Protein AF-A0A0P1IKL2-F1 (afdb_monomer_lite)

Sequence (85 aa):
MAVTQGPLKYNTNYDAPTVAAWSMKPSSYVIAEDDQIISPKVQSYFAQKMGAEITTLASSHVAMLSQPEAVAEVILSAVEAASSN

Radius of gyration: 14.44 Å; chains: 1; bounding box: 32×31×30 Å

Structure (mmCIF, N/CA/C/O backbone):
data_AF-A0A0P1IKL2-F1
#
_entry.id   AF-A0A0P1IKL2-F1
#
loop_
_atom_site.group_PDB
_atom_site.id
_atom_site.type_symbol
_atom_site.label_atom_id
_atom_site.label_alt_id
_atom_site.label_comp_id
_atom_site.label_asym_id
_atom_site.label_entity_id
_atom_site.label_seq_id
_atom_site.pdbx_PDB_ins_code
_atom_site.Cartn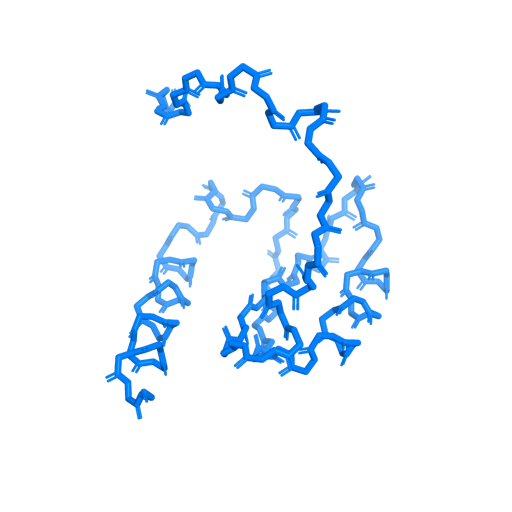_x
_atom_site.Cartn_y
_atom_site.Cartn_z
_atom_site.occupancy
_atom_site.B_iso_or_equiv
_atom_site.auth_seq_id
_atom_site.auth_comp_id
_atom_site.auth_asym_id
_atom_site.auth_atom_id
_atom_site.pdbx_PDB_model_num
ATOM 1 N N . MET A 1 1 ? -1.237 15.958 11.864 1.00 43.28 1 MET A N 1
ATOM 2 C CA . MET A 1 1 ? -0.453 15.285 10.808 1.00 43.28 1 MET A CA 1
ATOM 3 C C . MET A 1 1 ? 1.000 15.265 11.248 1.00 43.28 1 MET A C 1
ATOM 5 O O . MET A 1 1 ? 1.571 16.336 11.410 1.00 43.28 1 MET A O 1
ATOM 9 N N . ALA A 1 2 ? 1.556 14.089 11.540 1.00 48.03 2 ALA A N 1
ATOM 10 C CA . ALA A 1 2 ? 2.977 13.950 11.846 1.00 48.03 2 ALA A CA 1
ATOM 11 C C . ALA A 1 2 ? 3.773 13.910 10.531 1.00 48.03 2 ALA A C 1
ATOM 13 O O . ALA A 1 2 ? 3.419 13.190 9.601 1.00 48.03 2 ALA A O 1
ATOM 14 N N . VAL A 1 3 ? 4.799 14.753 10.452 1.00 57.72 3 VAL A N 1
ATOM 15 C CA . VAL A 1 3 ? 5.681 14.978 9.302 1.00 57.72 3 VAL A CA 1
ATOM 16 C C . VAL A 1 3 ? 6.823 13.965 9.351 1.00 57.72 3 VAL A C 1
ATOM 18 O O . VAL A 1 3 ? 7.730 14.149 10.154 1.00 57.72 3 VAL A O 1
ATOM 21 N N . THR A 1 4 ? 6.822 12.916 8.522 1.00 69.94 4 THR A N 1
ATOM 22 C CA . THR A 1 4 ? 8.015 12.049 8.373 1.00 69.94 4 THR A CA 1
ATOM 23 C C . THR A 1 4 ? 8.217 11.460 6.969 1.00 69.94 4 THR A C 1
ATOM 25 O O . THR A 1 4 ? 8.938 10.477 6.824 1.00 69.94 4 THR A O 1
ATOM 28 N N . GLN A 1 5 ? 7.658 12.041 5.897 1.00 68.88 5 GLN A N 1
ATOM 29 C CA . GLN A 1 5 ? 8.214 11.738 4.570 1.00 68.88 5 GLN A CA 1
ATOM 30 C C . GLN A 1 5 ? 9.519 12.520 4.393 1.00 68.88 5 GLN A C 1
ATOM 32 O O . GLN A 1 5 ? 9.518 13.748 4.329 1.00 68.88 5 GLN A O 1
ATOM 37 N N . GLY A 1 6 ? 10.640 11.794 4.370 1.00 81.25 6 GLY A N 1
ATOM 38 C CA . GLY A 1 6 ? 11.949 12.347 4.029 1.00 81.25 6 GLY A CA 1
ATOM 39 C C . GLY A 1 6 ? 12.022 12.795 2.562 1.00 81.25 6 GLY A C 1
ATOM 40 O O . GLY A 1 6 ? 11.132 12.476 1.769 1.00 81.25 6 GLY A O 1
ATOM 41 N N . PRO A 1 7 ? 13.074 13.535 2.175 1.00 84.31 7 PRO A N 1
ATOM 42 C CA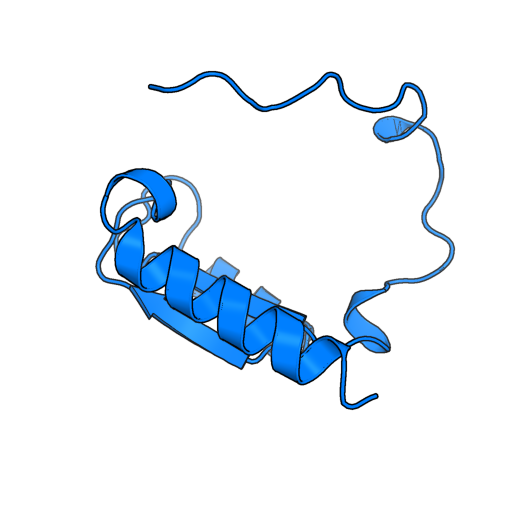 . PRO A 1 7 ? 13.237 13.982 0.798 1.00 84.31 7 PRO A CA 1
ATOM 43 C C . PRO A 1 7 ? 13.334 12.789 -0.157 1.00 84.31 7 PRO A C 1
ATOM 45 O O . PRO A 1 7 ? 14.030 11.808 0.113 1.00 84.31 7 PRO A O 1
ATOM 48 N N . LEU A 1 8 ? 12.662 12.897 -1.305 1.00 84.81 8 LEU A N 1
ATOM 49 C CA . LEU A 1 8 ? 12.819 11.939 -2.395 1.00 84.81 8 LEU A CA 1
ATOM 50 C C . LEU A 1 8 ? 14.280 11.926 -2.860 1.00 84.81 8 LEU A C 1
ATOM 52 O O . LEU A 1 8 ? 14.917 12.974 -2.994 1.00 84.81 8 LEU A O 1
ATOM 56 N N . LYS A 1 9 ? 14.811 10.737 -3.154 1.00 88.50 9 LYS A N 1
ATOM 57 C CA . LYS A 1 9 ? 16.145 10.603 -3.749 1.00 88.50 9 LYS A CA 1
ATOM 58 C C . LYS A 1 9 ? 16.157 11.315 -5.108 1.00 88.50 9 LYS A C 1
ATOM 60 O O . LYS A 1 9 ? 15.230 11.130 -5.896 1.00 88.50 9 LYS A O 1
ATOM 65 N N . TYR A 1 10 ? 17.206 12.090 -5.398 1.00 88.56 10 TYR A N 1
ATOM 66 C CA . TYR A 1 10 ? 17.299 12.942 -6.598 1.00 88.56 10 TYR A CA 1
ATOM 67 C C . TYR A 1 10 ? 16.927 12.221 -7.905 1.00 88.56 10 TYR A C 1
ATOM 69 O O . TYR A 1 10 ? 16.225 12.772 -8.747 1.00 88.56 10 TYR A O 1
ATOM 77 N N . ASN A 1 11 ? 17.358 10.971 -8.060 1.00 89.31 11 ASN A N 1
ATOM 78 C CA . ASN A 1 11 ? 17.179 10.203 -9.287 1.00 89.31 11 ASN A CA 1
ATOM 79 C C . ASN A 1 11 ? 15.871 9.391 -9.365 1.00 89.31 11 ASN A C 1
ATOM 81 O O . ASN A 1 11 ? 15.655 8.719 -10.367 1.00 89.31 11 ASN A O 1
ATOM 85 N N . THR A 1 12 ? 14.975 9.486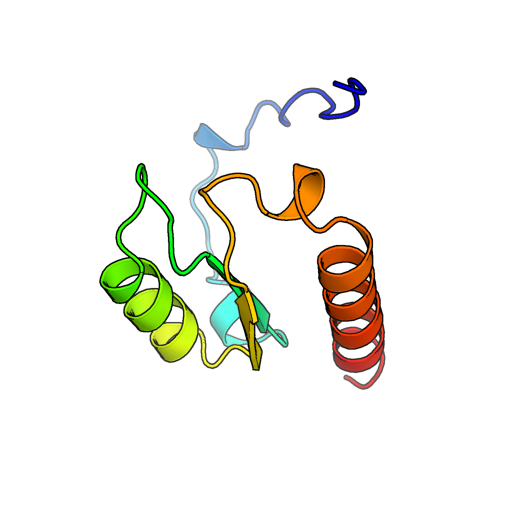 -8.373 1.00 85.19 12 THR A N 1
ATOM 86 C CA . THR A 1 12 ? 13.709 8.716 -8.326 1.00 85.19 12 THR A CA 1
ATOM 87 C C . THR A 1 12 ? 12.861 8.885 -9.592 1.00 85.19 12 THR A C 1
ATOM 89 O O . THR A 1 12 ? 12.226 7.935 -10.029 1.00 85.19 12 THR A O 1
ATOM 92 N N . ASN A 1 13 ? 12.869 10.081 -10.195 1.00 83.69 13 ASN A N 1
ATOM 93 C CA . ASN A 1 13 ? 12.088 10.389 -11.400 1.00 83.69 13 ASN A CA 1
ATOM 94 C C . ASN A 1 13 ? 12.873 10.231 -12.716 1.00 83.69 13 ASN A C 1
ATOM 96 O O . ASN A 1 13 ? 12.279 10.362 -13.782 1.00 83.69 13 ASN A O 1
ATOM 100 N N . TYR A 1 14 ? 14.190 10.010 -12.658 1.00 88.88 14 TYR A N 1
ATOM 101 C CA . TYR A 1 14 ? 15.060 9.996 -13.844 1.00 88.88 14 TYR A CA 1
ATOM 102 C C . TYR A 1 14 ? 15.603 8.605 -14.170 1.00 88.88 14 TYR A C 1
ATOM 104 O O . TYR A 1 14 ? 15.872 8.314 -15.335 1.00 88.88 14 TYR A O 1
ATOM 112 N N . ASP A 1 15 ? 15.761 7.744 -13.165 1.00 89.50 15 ASP A N 1
ATOM 113 C CA . ASP A 1 15 ? 16.216 6.377 -13.383 1.00 89.50 15 ASP A CA 1
ATOM 114 C C . ASP A 1 15 ? 15.105 5.551 -14.043 1.00 89.50 15 ASP A C 1
ATOM 116 O O . ASP A 1 15 ? 13.985 5.454 -13.537 1.00 89.50 15 ASP A O 1
ATOM 120 N N . ALA A 1 16 ? 15.431 4.905 -15.161 1.00 88.50 16 ALA A N 1
ATOM 121 C CA . ALA A 1 16 ? 14.536 3.932 -15.766 1.00 88.50 16 ALA A CA 1
ATOM 122 C C . ALA A 1 16 ? 14.510 2.647 -14.914 1.00 88.50 16 ALA A C 1
ATOM 124 O O . ALA A 1 16 ? 15.576 2.090 -14.623 1.00 88.50 16 ALA A O 1
ATOM 125 N N . PRO A 1 17 ? 13.327 2.129 -14.534 1.00 85.62 17 PRO A N 1
ATOM 126 C CA . PRO A 1 17 ? 13.245 0.854 -13.839 1.00 85.62 17 PRO A CA 1
ATOM 127 C C . PRO A 1 17 ? 13.705 -0.274 -14.770 1.00 85.62 17 PRO A C 1
ATOM 129 O O . PRO A 1 17 ? 13.192 -0.429 -15.876 1.00 85.62 17 PRO A O 1
ATOM 132 N N . THR A 1 18 ? 14.665 -1.082 -14.318 1.00 90.56 18 THR A N 1
ATOM 133 C CA . THR A 1 18 ? 15.157 -2.255 -15.063 1.00 90.56 18 THR A CA 1
ATOM 134 C C . THR A 1 18 ? 14.335 -3.510 -14.785 1.00 90.56 18 THR A C 1
ATOM 136 O O . THR A 1 18 ? 14.241 -4.391 -15.635 1.00 90.56 18 THR A O 1
ATOM 139 N N . VAL A 1 19 ? 13.722 -3.590 -13.601 1.00 90.81 19 VAL A N 1
ATOM 140 C CA . VAL A 1 19 ? 12.878 -4.706 -13.181 1.00 90.81 19 VAL A CA 1
ATOM 141 C C . VAL A 1 19 ? 11.701 -4.203 -12.354 1.00 90.81 19 VAL A C 1
ATOM 143 O O . VAL A 1 19 ? 11.832 -3.300 -11.527 1.00 90.81 19 VAL A O 1
ATOM 146 N N . ALA A 1 20 ? 10.540 -4.812 -12.558 1.00 91.50 20 ALA A N 1
ATOM 147 C CA . ALA A 1 20 ? 9.383 -4.605 -11.707 1.00 91.50 20 ALA A CA 1
ATOM 148 C C . ALA A 1 20 ? 9.536 -5.451 -10.435 1.00 91.50 20 ALA A C 1
ATOM 150 O O . ALA A 1 20 ? 9.271 -6.644 -10.453 1.00 91.50 20 ALA A O 1
ATOM 151 N N . ALA A 1 21 ? 9.969 -4.856 -9.319 1.00 91.75 21 ALA A N 1
ATOM 152 C CA . ALA A 1 21 ? 10.241 -5.613 -8.089 1.00 91.75 21 ALA A CA 1
ATOM 153 C C . ALA A 1 21 ? 9.042 -6.453 -7.599 1.00 91.75 21 ALA A C 1
ATOM 155 O O . ALA A 1 21 ? 9.233 -7.562 -7.105 1.00 91.75 21 ALA A O 1
ATOM 156 N N . TRP A 1 22 ? 7.816 -5.958 -7.798 1.00 93.25 22 TRP A N 1
ATOM 157 C CA . TRP A 1 22 ? 6.576 -6.653 -7.440 1.00 93.25 22 TRP A CA 1
ATOM 158 C C . TRP A 1 22 ? 6.355 -7.963 -8.209 1.00 93.25 22 TRP A C 1
ATOM 160 O O . TRP A 1 22 ? 5.552 -8.777 -7.783 1.00 93.25 22 TRP A O 1
ATOM 170 N N . SER A 1 23 ? 7.063 -8.205 -9.320 1.00 92.38 23 SER A N 1
ATOM 171 C CA . SER A 1 23 ? 6.937 -9.459 -10.075 1.00 92.38 23 SER A CA 1
ATOM 172 C C . SER A 1 23 ? 7.742 -10.617 -9.477 1.00 92.38 23 SER A C 1
ATOM 174 O O . SER A 1 23 ? 7.630 -11.742 -9.952 1.00 92.38 23 SER A O 1
ATOM 176 N N . MET A 1 24 ? 8.629 -10.338 -8.521 1.00 91.75 24 MET A N 1
ATOM 177 C CA . MET A 1 24 ? 9.572 -11.316 -7.960 1.00 91.75 24 MET A CA 1
ATOM 178 C C . MET A 1 24 ? 9.660 -11.281 -6.435 1.00 91.75 24 MET A C 1
ATOM 180 O O . MET A 1 24 ? 10.190 -12.211 -5.836 1.00 91.75 24 MET A O 1
ATOM 184 N N . LYS A 1 25 ? 9.166 -10.216 -5.801 1.00 91.25 25 LYS A N 1
ATOM 185 C CA . LYS A 1 25 ? 9.114 -10.087 -4.346 1.00 91.25 25 LYS A CA 1
ATOM 186 C C . LYS A 1 25 ? 7.676 -10.243 -3.852 1.00 91.25 25 LYS A C 1
ATOM 188 O O . LYS A 1 25 ? 6.766 -9.783 -4.548 1.00 91.25 25 LYS A O 1
ATOM 193 N N . PRO A 1 26 ? 7.476 -10.810 -2.646 1.00 94.38 26 PRO A N 1
ATOM 194 C CA . PRO A 1 26 ? 6.192 -10.744 -1.964 1.00 94.38 26 PRO A CA 1
ATOM 195 C C . PRO A 1 26 ? 5.676 -9.304 -1.958 1.00 94.38 26 PRO A C 1
ATOM 197 O O . PRO A 1 26 ? 6.436 -8.362 -1.715 1.00 94.38 26 PRO A O 1
ATOM 200 N N . SER A 1 27 ? 4.401 -9.140 -2.288 1.00 95.88 27 SER A N 1
ATOM 201 C CA . SER A 1 27 ? 3.742 -7.841 -2.368 1.00 95.88 27 SER A CA 1
ATOM 202 C C . SER A 1 27 ? 2.506 -7.860 -1.480 1.00 95.88 27 SER A C 1
ATOM 204 O O . SER A 1 27 ? 1.765 -8.838 -1.482 1.00 95.88 27 SER A O 1
ATOM 206 N N . SER A 1 28 ? 2.259 -6.769 -0.766 1.00 96.69 28 SER A N 1
ATOM 207 C CA . SER A 1 28 ? 1.046 -6.559 0.029 1.00 96.69 28 SER A CA 1
ATOM 208 C C . SER A 1 28 ? 0.374 -5.271 -0.438 1.00 96.69 28 SER A C 1
ATOM 210 O O . SER A 1 28 ? 1.055 -4.331 -0.862 1.00 96.69 28 SER A O 1
ATOM 212 N N . TYR A 1 29 ? -0.954 -5.223 -0.400 1.00 97.38 29 TYR A N 1
ATOM 213 C CA . TYR A 1 29 ? -1.732 -4.091 -0.891 1.00 97.38 29 TYR A CA 1
ATOM 214 C C . TYR A 1 29 ? -2.933 -3.816 0.019 1.00 97.38 29 TYR A C 1
ATOM 216 O O . TYR A 1 29 ? -3.690 -4.727 0.352 1.00 97.38 29 TYR A O 1
ATOM 224 N N . VAL A 1 30 ? -3.140 -2.545 0.374 1.00 97.88 30 VAL A N 1
ATOM 225 C CA . VAL A 1 30 ? -4.331 -2.087 1.101 1.00 97.88 30 VAL A CA 1
ATOM 226 C C . VAL A 1 30 ? -5.282 -1.409 0.124 1.00 97.88 30 VAL A C 1
ATOM 228 O O . VAL A 1 30 ? -4.913 -0.412 -0.492 1.00 97.88 30 VAL A O 1
ATOM 231 N N . ILE A 1 31 ? -6.494 -1.943 -0.019 1.00 98.12 31 ILE A N 1
ATOM 232 C CA . ILE A 1 31 ? -7.569 -1.306 -0.781 1.00 98.12 31 ILE A CA 1
ATOM 233 C C . ILE A 1 31 ? -8.386 -0.434 0.167 1.00 98.12 31 ILE A C 1
ATOM 235 O O . ILE A 1 31 ? -8.963 -0.937 1.129 1.00 98.12 31 ILE A O 1
ATOM 239 N N . ALA A 1 32 ? -8.461 0.858 -0.129 1.00 97.81 32 ALA A N 1
ATOM 240 C CA . ALA A 1 32 ? -9.352 1.790 0.552 1.00 97.81 32 ALA A CA 1
ATOM 241 C C . ALA A 1 32 ? -10.716 1.799 -0.160 1.00 97.81 32 ALA A C 1
ATOM 243 O O . ALA A 1 32 ? -10.821 2.274 -1.292 1.00 97.81 32 ALA A O 1
ATOM 244 N N . GLU A 1 33 ? -11.746 1.238 0.476 1.00 97.00 33 GLU A N 1
ATOM 245 C CA . GLU A 1 33 ? -13.070 1.018 -0.129 1.00 97.00 33 GLU A CA 1
ATOM 246 C C . GLU A 1 33 ? -13.815 2.328 -0.441 1.00 97.00 33 GLU A C 1
ATOM 248 O O . GLU A 1 33 ? -14.494 2.422 -1.463 1.00 97.00 33 GLU A O 1
ATOM 253 N N . ASP A 1 34 ? -13.602 3.367 0.370 1.00 96.44 34 ASP A N 1
ATOM 254 C CA . ASP A 1 34 ? -14.245 4.680 0.236 1.00 96.44 34 ASP A CA 1
ATOM 255 C C . ASP A 1 34 ? -13.308 5.742 -0.375 1.00 96.44 34 ASP A C 1
ATOM 257 O O . ASP A 1 34 ? -13.480 6.954 -0.177 1.00 96.44 34 ASP A O 1
ATOM 261 N N . ASP A 1 35 ? -12.273 5.313 -1.102 1.00 96.81 35 ASP A N 1
ATOM 262 C CA . ASP A 1 35 ? -11.303 6.203 -1.740 1.00 96.81 35 ASP A CA 1
ATOM 263 C C . ASP A 1 35 ? -11.951 7.070 -2.839 1.00 96.81 35 ASP A C 1
ATOM 265 O O . ASP A 1 35 ? -12.537 6.577 -3.805 1.00 96.81 35 ASP A O 1
ATOM 269 N N . GLN A 1 36 ? -11.824 8.391 -2.684 1.00 95.12 36 GLN A N 1
ATOM 270 C CA . GLN A 1 36 ? -12.363 9.406 -3.599 1.00 95.12 36 GLN A CA 1
ATOM 271 C C . GLN A 1 36 ? -11.316 9.966 -4.578 1.00 95.12 36 GLN A C 1
ATOM 273 O O . GLN A 1 36 ? -11.635 10.825 -5.399 1.00 95.12 36 GLN A O 1
ATOM 278 N N . ILE A 1 37 ? -10.064 9.518 -4.486 1.00 97.12 37 ILE A N 1
ATOM 279 C CA . ILE A 1 37 ? -8.950 9.921 -5.353 1.00 97.12 37 ILE A CA 1
ATOM 280 C C . ILE A 1 37 ? -8.640 8.799 -6.344 1.00 97.12 37 ILE A C 1
ATOM 282 O O . ILE A 1 37 ? -8.542 9.046 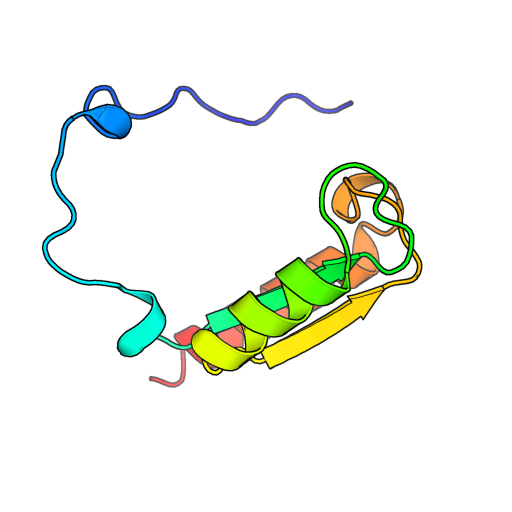-7.547 1.00 97.12 37 ILE A O 1
ATOM 286 N N . ILE A 1 38 ? -8.519 7.559 -5.863 1.00 96.12 38 ILE A N 1
ATOM 287 C CA . ILE A 1 38 ? -8.249 6.385 -6.698 1.00 96.12 38 ILE A CA 1
ATOM 288 C C . ILE A 1 38 ? -9.390 5.389 -6.540 1.00 96.12 38 ILE A C 1
ATOM 290 O O . ILE A 1 38 ? -9.597 4.841 -5.466 1.00 96.12 38 ILE A O 1
ATOM 294 N N . SER A 1 39 ? -10.095 5.082 -7.631 1.00 97.25 39 SER A N 1
ATOM 295 C CA . SER A 1 39 ? -11.205 4.124 -7.588 1.00 97.25 39 SER A CA 1
ATOM 296 C C . SER A 1 39 ? -10.773 2.767 -6.996 1.00 97.25 39 SER A C 1
ATOM 298 O O . SER A 1 39 ? -9.789 2.193 -7.480 1.00 97.25 39 SER A O 1
ATOM 300 N N . PRO A 1 40 ? -11.550 2.177 -6.067 1.00 97.19 40 PRO A N 1
ATOM 301 C CA . PRO A 1 40 ? -11.269 0.848 -5.510 1.00 97.19 40 PRO A CA 1
ATOM 302 C C . PRO A 1 40 ? -11.127 -0.247 -6.577 1.00 97.19 40 PRO A C 1
ATOM 304 O O . PRO A 1 40 ? -10.361 -1.196 -6.423 1.00 97.19 40 PRO A O 1
ATOM 307 N N . LYS A 1 41 ? -11.809 -0.100 -7.722 1.00 97.38 41 LYS A N 1
ATOM 308 C CA . LYS A 1 41 ? -11.683 -1.030 -8.857 1.00 97.38 41 LYS A CA 1
ATOM 309 C C . LYS A 1 41 ? -10.294 -0.983 -9.493 1.00 97.38 41 LYS A C 1
ATOM 311 O O . LYS A 1 41 ? -9.755 -2.019 -9.870 1.00 97.38 41 LYS A O 1
ATOM 316 N N . VAL A 1 42 ? -9.715 0.212 -9.604 1.00 97.81 42 VAL A N 1
ATOM 317 C CA . VAL A 1 42 ? -8.357 0.407 -10.131 1.00 97.81 42 VAL A CA 1
ATOM 318 C C . VAL A 1 42 ? -7.333 -0.153 -9.147 1.00 97.81 42 VAL A C 1
ATOM 320 O O . VAL A 1 42 ? -6.423 -0.868 -9.561 1.00 97.81 42 VAL A O 1
ATOM 323 N N . GLN A 1 43 ? -7.525 0.097 -7.851 1.00 98.00 43 GLN A N 1
ATOM 324 C CA . GLN A 1 43 ? -6.702 -0.486 -6.789 1.00 98.00 43 GLN A CA 1
ATOM 325 C C . GLN A 1 43 ? -6.717 -2.022 -6.852 1.00 98.00 43 GLN A C 1
ATOM 327 O O . GLN A 1 43 ? -5.661 -2.648 -6.925 1.00 98.00 43 GLN A O 1
ATOM 332 N N . SER A 1 44 ? -7.909 -2.625 -6.937 1.00 97.81 44 SER A N 1
ATOM 333 C CA . SER A 1 44 ? -8.077 -4.079 -7.054 1.00 97.81 44 SER A CA 1
ATOM 334 C C . SER A 1 44 ? -7.396 -4.652 -8.299 1.00 97.81 44 SER A C 1
ATOM 336 O O . SER A 1 44 ? -6.716 -5.672 -8.210 1.00 97.81 44 SER A O 1
ATOM 338 N N . TYR A 1 45 ? -7.512 -3.980 -9.448 1.00 98.00 45 TYR A N 1
ATOM 339 C CA . TYR A 1 45 ? -6.821 -4.393 -10.669 1.00 98.00 45 TYR A CA 1
ATOM 340 C C . TYR A 1 45 ? -5.295 -4.429 -10.488 1.00 98.00 45 TYR A C 1
ATOM 342 O O . TYR A 1 45 ? -4.652 -5.402 -10.887 1.00 98.00 45 TYR A O 1
ATOM 350 N N . PHE A 1 46 ? -4.705 -3.403 -9.867 1.00 96.94 46 PHE A N 1
ATOM 351 C CA . PHE A 1 46 ? -3.264 -3.380 -9.607 1.00 96.94 46 PHE A CA 1
ATOM 352 C C . PHE A 1 46 ? -2.838 -4.442 -8.597 1.00 96.94 46 PHE A C 1
ATOM 354 O O . PHE A 1 46 ? -1.880 -5.165 -8.864 1.00 96.94 46 PHE A O 1
ATOM 361 N N . ALA A 1 47 ? -3.568 -4.578 -7.491 1.00 97.31 47 ALA A N 1
ATOM 362 C CA . ALA A 1 47 ? -3.279 -5.569 -6.462 1.00 97.31 47 ALA A CA 1
ATOM 363 C C . ALA A 1 47 ? -3.286 -6.999 -7.035 1.00 97.31 47 ALA A C 1
ATOM 365 O O . ALA A 1 47 ? -2.348 -7.765 -6.813 1.00 97.31 47 ALA A O 1
ATOM 366 N N . GLN A 1 48 ? -4.282 -7.321 -7.869 1.00 96.38 48 GLN A N 1
ATOM 367 C CA . GLN A 1 48 ? -4.355 -8.601 -8.578 1.00 96.38 48 GLN A CA 1
ATOM 368 C C . GLN A 1 48 ? -3.211 -8.776 -9.580 1.00 96.38 48 GLN A C 1
ATOM 370 O O . GLN A 1 48 ? -2.582 -9.831 -9.617 1.00 96.38 48 GLN A O 1
ATOM 375 N N . LYS A 1 49 ? -2.896 -7.744 -10.374 1.00 95.56 49 LYS A N 1
ATOM 376 C CA . LYS A 1 49 ? -1.785 -7.790 -11.338 1.00 95.56 49 LYS A CA 1
ATOM 377 C C . LYS A 1 49 ? -0.434 -8.034 -10.659 1.00 95.56 49 LYS A C 1
ATOM 379 O O . LYS A 1 49 ? 0.436 -8.666 -11.251 1.00 95.56 49 LYS A O 1
ATOM 384 N N . MET A 1 50 ? -0.265 -7.527 -9.443 1.00 95.81 50 MET A N 1
ATOM 385 C CA . MET A 1 50 ? 0.933 -7.727 -8.632 1.00 95.81 50 MET A CA 1
ATOM 386 C C . MET A 1 50 ? 0.976 -9.100 -7.948 1.00 95.81 50 MET A C 1
ATOM 388 O O . MET A 1 50 ? 2.024 -9.460 -7.427 1.00 95.81 50 MET A O 1
ATOM 392 N N . GLY A 1 51 ? -0.132 -9.853 -7.920 1.00 95.69 51 GLY A N 1
ATOM 393 C CA . GLY A 1 51 ? -0.244 -11.061 -7.097 1.00 95.69 51 GLY A CA 1
ATOM 394 C C . GLY A 1 51 ? -0.093 -10.760 -5.604 1.00 95.69 51 GLY A C 1
ATOM 395 O O . GLY A 1 51 ? 0.479 -11.564 -4.874 1.00 95.69 51 GLY A O 1
ATOM 396 N N . ALA A 1 52 ? -0.528 -9.573 -5.172 1.00 97.25 52 ALA A N 1
ATOM 397 C CA . ALA A 1 52 ? -0.329 -9.106 -3.810 1.00 97.25 52 ALA A CA 1
ATOM 398 C C . ALA A 1 52 ? -1.306 -9.760 -2.824 1.00 97.25 52 ALA A C 1
ATOM 400 O O . ALA A 1 52 ? -2.435 -10.095 -3.182 1.00 97.25 52 ALA A O 1
ATOM 401 N N . GLU A 1 53 ? -0.902 -9.858 -1.561 1.00 96.81 53 GLU A N 1
ATOM 402 C CA . GLU A 1 53 ? -1.821 -10.102 -0.453 1.00 96.81 53 GLU A CA 1
ATOM 403 C C . GLU A 1 53 ? -2.680 -8.852 -0.222 1.00 96.81 53 GLU A C 1
ATOM 405 O O . GLU A 1 53 ? -2.156 -7.751 -0.034 1.00 96.81 53 GLU A O 1
ATOM 410 N N . ILE A 1 54 ? -4.003 -9.008 -0.290 1.00 97.69 54 ILE A N 1
ATOM 411 C CA . ILE A 1 54 ? -4.946 -7.887 -0.323 1.00 97.69 54 ILE A CA 1
ATOM 412 C C . ILE A 1 54 ? -5.660 -7.761 1.019 1.00 97.69 54 ILE A C 1
ATOM 414 O O . ILE A 1 54 ? -6.378 -8.669 1.428 1.00 97.69 54 ILE A O 1
ATOM 418 N N . THR A 1 55 ? -5.549 -6.591 1.644 1.00 97.75 55 THR A N 1
ATOM 419 C CA . THR A 1 55 ? -6.390 -6.184 2.779 1.00 97.75 55 THR A CA 1
ATOM 420 C C . THR A 1 55 ? -7.311 -5.056 2.335 1.00 97.75 55 THR A C 1
ATOM 422 O O . THR A 1 55 ? -6.842 -4.057 1.800 1.00 97.75 55 THR A O 1
ATOM 425 N N . THR A 1 56 ? -8.621 -5.195 2.527 1.00 97.62 56 THR A N 1
ATOM 426 C CA . THR A 1 56 ? -9.586 -4.130 2.199 1.00 97.62 56 THR A CA 1
ATOM 427 C C . THR A 1 56 ? -10.038 -3.445 3.478 1.00 97.62 56 THR A C 1
ATOM 429 O O . THR A 1 56 ? -10.429 -4.125 4.424 1.00 97.62 56 THR A O 1
ATOM 432 N N . LEU A 1 57 ? -9.980 -2.115 3.509 1.00 97.50 57 LEU A N 1
ATOM 433 C CA . LEU A 1 57 ? -10.382 -1.293 4.645 1.00 97.50 57 LEU A CA 1
ATOM 434 C C . LEU A 1 57 ? -11.488 -0.323 4.221 1.00 97.50 57 LEU A C 1
ATOM 436 O O . LEU A 1 57 ? -11.374 0.342 3.190 1.00 97.50 57 LEU A O 1
ATOM 440 N N . ALA A 1 58 ? -12.513 -0.186 5.065 1.00 96.62 58 ALA A N 1
ATOM 441 C CA . ALA A 1 58 ? -13.548 0.845 4.951 1.00 96.62 58 ALA A CA 1
ATOM 442 C C . ALA A 1 58 ? -12.975 2.226 5.330 1.00 96.62 58 ALA A C 1
ATOM 444 O O . ALA A 1 58 ? -13.229 2.778 6.405 1.00 96.62 58 ALA A O 1
ATOM 445 N N . SER A 1 59 ? -12.069 2.731 4.496 1.00 95.38 59 SER A N 1
ATOM 446 C CA . SER A 1 59 ? -11.362 3.996 4.675 1.00 95.38 59 SER A CA 1
ATOM 447 C C . SER A 1 59 ? -11.379 4.816 3.393 1.00 95.38 59 SER A C 1
ATOM 449 O O . SER A 1 59 ? -11.430 4.268 2.293 1.00 95.38 59 SER A O 1
ATOM 451 N N . SER A 1 60 ? -11.224 6.134 3.534 1.00 93.50 60 SER A N 1
ATOM 452 C CA . SER A 1 60 ? -10.887 7.002 2.401 1.00 93.50 60 SER A CA 1
ATOM 453 C C . SER A 1 60 ? -9.414 6.831 1.983 1.00 93.50 60 SER A C 1
ATOM 455 O O . SER A 1 60 ? -8.717 5.950 2.483 1.00 93.50 60 SER A O 1
ATOM 457 N N . HIS A 1 61 ? -8.914 7.692 1.091 1.00 95.19 61 HIS A N 1
ATOM 458 C CA . HIS A 1 61 ? -7.604 7.552 0.439 1.00 95.19 61 HIS A CA 1
ATOM 459 C C . HIS A 1 61 ? -6.422 7.359 1.407 1.00 95.19 61 HIS A C 1
ATOM 461 O O . HIS A 1 61 ? -5.492 6.606 1.137 1.00 95.19 61 HIS A O 1
ATOM 467 N N . VAL A 1 62 ? -6.442 8.034 2.560 1.00 93.81 62 VAL A N 1
ATOM 468 C CA . VAL A 1 62 ? -5.319 8.037 3.510 1.00 93.81 62 VAL A CA 1
ATOM 469 C C . VAL A 1 62 ? -5.583 7.077 4.675 1.00 93.81 62 VAL A C 1
ATOM 471 O O . VAL A 1 62 ? -5.666 7.489 5.834 1.00 93.81 62 VAL A O 1
ATOM 474 N N . ALA A 1 63 ? -5.705 5.783 4.361 1.00 94.00 63 ALA A N 1
ATOM 475 C CA . ALA A 1 63 ? -6.052 4.717 5.310 1.00 94.00 63 ALA A CA 1
ATOM 476 C C . ALA A 1 63 ? -5.172 4.706 6.573 1.00 94.00 63 ALA A C 1
ATOM 478 O O . ALA A 1 63 ? -5.669 4.525 7.681 1.00 94.00 63 ALA A O 1
ATOM 479 N N . MET A 1 64 ? -3.877 4.996 6.423 1.00 93.56 64 MET A N 1
ATOM 480 C CA . MET A 1 64 ? -2.904 5.040 7.523 1.00 93.56 64 MET A CA 1
ATOM 481 C C . MET A 1 64 ? -3.171 6.134 8.568 1.00 93.56 64 MET A C 1
ATOM 483 O O . MET A 1 64 ? -2.623 6.072 9.663 1.00 93.56 64 MET A O 1
ATOM 487 N N . LEU A 1 65 ? -3.988 7.143 8.245 1.00 92.25 65 LEU A N 1
ATOM 488 C CA . LEU A 1 65 ? -4.413 8.163 9.208 1.00 92.25 65 LEU A CA 1
ATOM 489 C C . LEU A 1 65 ? -5.751 7.819 9.864 1.00 92.25 65 LEU A C 1
ATOM 491 O O . LEU A 1 65 ? -5.945 8.145 11.031 1.00 92.25 65 LEU A O 1
ATOM 495 N N . SER A 1 66 ? -6.675 7.195 9.129 1.00 92.00 66 SER A N 1
ATOM 496 C CA . SER A 1 66 ? -8.003 6.842 9.646 1.00 92.00 66 SER A CA 1
ATOM 497 C C . SER A 1 66 ? -8.019 5.531 10.429 1.00 92.00 66 SER A C 1
ATOM 499 O O . SER A 1 66 ? -8.778 5.401 11.381 1.00 92.00 66 SER A O 1
ATOM 501 N N . GLN A 1 67 ? -7.207 4.560 10.013 1.00 95.12 67 GLN A N 1
ATOM 502 C CA . GLN A 1 67 ? -7.130 3.212 10.580 1.00 95.12 67 GLN A CA 1
ATOM 503 C C . GLN A 1 67 ? -5.654 2.800 10.764 1.00 95.12 67 GLN A C 1
ATOM 505 O O . GLN A 1 67 ? -5.184 1.855 10.128 1.00 95.12 67 GLN A O 1
ATOM 510 N N . PRO A 1 68 ? -4.884 3.531 11.595 1.00 95.44 68 PRO A N 1
ATOM 511 C CA . PRO A 1 68 ? -3.442 3.320 11.739 1.00 95.44 68 PRO A CA 1
ATOM 512 C C . PRO A 1 68 ? -3.079 1.922 12.252 1.00 95.44 68 PRO A C 1
ATOM 514 O O . PRO A 1 68 ? -2.077 1.366 11.816 1.00 95.44 68 PRO A O 1
ATOM 517 N N . GLU A 1 69 ? -3.889 1.348 13.144 1.00 97.00 69 GLU A N 1
ATOM 518 C CA . GLU A 1 69 ? -3.664 0.013 13.719 1.00 97.00 69 GLU A CA 1
ATOM 519 C C . GLU A 1 69 ? -3.778 -1.079 12.650 1.00 97.00 69 GLU A C 1
ATOM 521 O O . GLU A 1 69 ? -2.841 -1.850 12.465 1.00 97.00 69 GLU A O 1
ATOM 526 N N . ALA A 1 70 ? -4.855 -1.065 11.859 1.00 96.81 70 ALA A N 1
ATOM 527 C CA . ALA A 1 70 ? -5.046 -2.011 10.759 1.00 96.81 70 ALA A CA 1
ATOM 528 C C . ALA A 1 70 ? -3.924 -1.911 9.711 1.00 96.81 70 ALA A C 1
ATOM 530 O O . ALA A 1 70 ? -3.429 -2.917 9.211 1.00 96.81 70 ALA A O 1
ATOM 531 N N . VAL A 1 71 ? -3.471 -0.693 9.393 1.00 96.75 71 VAL A N 1
ATOM 532 C CA . VAL A 1 71 ? -2.337 -0.509 8.474 1.00 96.75 71 VAL A CA 1
ATOM 533 C C . VAL A 1 71 ? -1.026 -1.016 9.084 1.00 96.75 71 VAL A C 1
ATOM 535 O O . VAL A 1 71 ? -0.210 -1.595 8.367 1.00 96.75 71 VAL A O 1
ATOM 538 N N . ALA A 1 72 ? -0.810 -0.834 10.389 1.00 97.38 72 ALA A N 1
ATOM 539 C CA . ALA A 1 72 ? 0.371 -1.357 11.070 1.00 97.38 72 ALA A CA 1
ATOM 540 C C . ALA A 1 72 ? 0.413 -2.894 11.052 1.00 97.38 72 ALA A C 1
ATOM 542 O O . ALA A 1 72 ? 1.477 -3.460 10.806 1.00 97.38 72 ALA A O 1
ATOM 543 N N . GLU A 1 73 ? -0.727 -3.563 11.238 1.00 97.81 73 GLU A N 1
ATOM 544 C CA . GLU A 1 73 ? -0.830 -5.024 11.127 1.00 97.81 73 GLU A CA 1
ATOM 545 C C . GLU A 1 73 ? -0.431 -5.517 9.733 1.00 97.81 73 GLU A C 1
ATOM 547 O O . GLU A 1 73 ? 0.416 -6.401 9.621 1.00 97.81 73 GLU A O 1
ATOM 552 N N . VAL A 1 74 ? -0.932 -4.877 8.669 1.00 97.38 74 VAL A N 1
ATOM 553 C CA . VAL A 1 74 ? -0.545 -5.217 7.287 1.00 97.38 74 VAL A CA 1
ATOM 554 C C . VAL A 1 74 ? 0.963 -5.070 7.071 1.00 97.38 74 VAL A C 1
ATOM 556 O O . VAL A 1 74 ? 1.577 -5.904 6.406 1.00 97.38 74 VAL A O 1
ATOM 559 N N . ILE A 1 75 ? 1.584 -4.029 7.636 1.00 96.56 75 ILE A N 1
ATOM 560 C CA . ILE A 1 75 ? 3.039 -3.837 7.547 1.00 96.56 75 ILE A CA 1
ATOM 561 C C . ILE A 1 75 ? 3.781 -4.973 8.259 1.00 96.56 75 ILE A C 1
ATOM 563 O O . ILE A 1 75 ? 4.765 -5.475 7.717 1.00 96.56 75 ILE A O 1
ATOM 567 N N . LEU A 1 76 ? 3.329 -5.393 9.443 1.00 97.25 76 LEU A N 1
ATOM 568 C CA . LEU A 1 76 ? 3.952 -6.496 10.179 1.00 97.25 76 LEU A CA 1
ATOM 569 C C . LEU A 1 76 ? 3.833 -7.817 9.406 1.00 97.25 76 LEU A C 1
ATOM 571 O O . LEU A 1 76 ? 4.848 -8.484 9.208 1.00 97.25 76 LEU A O 1
ATOM 575 N N . SER A 1 77 ? 2.652 -8.137 8.870 1.00 95.62 77 SER A N 1
ATOM 576 C CA . SER A 1 77 ? 2.457 -9.314 8.010 1.00 95.62 77 SER A CA 1
ATOM 577 C C . SER A 1 77 ? 3.352 -9.273 6.765 1.00 95.62 77 SER A C 1
ATOM 579 O O . SER A 1 77 ? 3.986 -10.269 6.415 1.00 95.62 77 SER A O 1
ATOM 581 N N . ALA A 1 78 ? 3.496 -8.105 6.131 1.00 95.50 78 ALA A N 1
ATOM 582 C CA . ALA A 1 78 ? 4.384 -7.934 4.982 1.00 95.50 78 ALA A CA 1
ATOM 583 C C . ALA A 1 78 ? 5.869 -8.163 5.334 1.00 95.50 78 ALA A C 1
ATOM 585 O O . ALA A 1 78 ? 6.617 -8.719 4.526 1.00 95.50 78 ALA A O 1
ATOM 586 N N . VAL A 1 79 ? 6.311 -7.758 6.532 1.00 95.94 79 VAL A N 1
ATOM 587 C CA . VAL A 1 79 ? 7.683 -8.000 7.017 1.00 95.94 79 VAL A CA 1
ATOM 588 C C . VAL A 1 79 ? 7.938 -9.491 7.229 1.00 95.94 79 VAL A C 1
ATOM 590 O O . VAL A 1 79 ? 9.001 -9.987 6.842 1.00 95.94 79 VAL A O 1
ATOM 593 N N . GLU A 1 80 ? 6.976 -10.218 7.797 1.00 94.06 80 GLU A N 1
ATOM 594 C CA . GLU A 1 80 ? 7.071 -11.671 7.980 1.00 94.06 80 GLU A CA 1
ATOM 595 C C . GLU A 1 80 ? 7.140 -12.404 6.632 1.00 94.06 80 GLU A C 1
ATOM 597 O O . GLU A 1 80 ? 8.014 -13.254 6.426 1.00 94.06 80 GLU A O 1
ATOM 602 N N . ALA A 1 81 ? 6.291 -12.012 5.676 1.00 90.38 81 ALA A N 1
ATOM 603 C CA . ALA A 1 81 ? 6.292 -12.559 4.320 1.00 90.38 81 ALA A CA 1
ATOM 604 C C . ALA A 1 81 ? 7.613 -12.287 3.579 1.00 90.38 81 ALA A C 1
ATOM 606 O O . ALA A 1 81 ? 8.129 -13.158 2.878 1.00 90.38 81 ALA A O 1
ATOM 607 N N . ALA A 1 82 ? 8.194 -11.097 3.755 1.00 89.31 82 ALA A N 1
ATOM 608 C CA . ALA A 1 82 ? 9.469 -10.730 3.142 1.00 89.31 82 ALA A CA 1
ATOM 609 C C . ALA A 1 82 ? 10.678 -11.434 3.780 1.00 89.31 82 ALA A C 1
ATOM 611 O O . ALA A 1 82 ? 11.681 -11.629 3.100 1.00 89.31 82 ALA A O 1
ATOM 612 N N . SER A 1 83 ? 10.593 -11.791 5.065 1.00 86.38 83 SER A N 1
ATOM 613 C CA . SER A 1 83 ? 11.680 -12.450 5.811 1.00 86.38 83 SER A CA 1
ATOM 614 C C . SER A 1 83 ? 11.713 -13.969 5.622 1.00 86.38 83 SER A C 1
ATOM 616 O O . SER A 1 83 ? 12.713 -14.608 5.939 1.00 86.38 83 SER A O 1
ATOM 618 N N . SER A 1 84 ? 10.621 -14.549 5.122 1.00 72.00 84 SER A N 1
ATOM 619 C CA . SER A 1 84 ? 10.469 -15.994 4.906 1.00 72.00 84 SER A CA 1
ATOM 620 C C . SER A 1 84 ? 10.956 -16.466 3.525 1.00 72.00 84 SER A C 1
ATOM 622 O O . SER A 1 84 ? 10.729 -17.621 3.165 1.00 72.00 84 SER A O 1
ATOM 624 N N . ASN A 1 85 ? 11.597 -15.584 2.751 1.00 53.88 85 ASN A N 1
ATOM 625 C CA . ASN A 1 85 ? 12.029 -15.786 1.365 1.00 53.88 85 ASN A CA 1
ATOM 626 C C . ASN A 1 85 ? 13.529 -15.498 1.222 1.00 53.88 85 ASN A C 1
ATOM 628 O O . ASN A 1 85 ? 14.201 -16.215 0.449 1.00 53.88 85 ASN A O 1
#

Organism: NCBI:txid1715692

Foldseek 3Di:
DDDDDDDDDPCPPPDDDPDDVLQPAAAAAEQACAEPPDHSVNSVVVCVVSVYHYDYDPHYPCCCVVPVPVVVVSVVVSVVRRVVD

Secondary structure (DSSP, 8-state):
-----PPPPGGGGTSPPSS-GGGTS--EEEEETT-SSS-HHHHHHHHHHTT-EEEEES--S-HHHHSHHHHHHHHHHHHHHHHT-

InterPro domains:
  IPR000073 Alpha/beta hydrolase fold-1 [PF12697] (7-74)
  IPR029058 Alpha/Beta hydrolase fold [G3DSA:3.40.50.1820] (1-84)
  IPR029058 Alpha/Beta hydrolase fold [SSF53474] (7-77)
  IPR052897 Secondary metabolite biosynthesis hydrolase [PTHR37017] (2-81)

pLDDT: mean 91.16, std 10.81, range [43.28, 98.12]

=== Feature glossary ===
The record interleaves many kinds of information about one protein. Here is each kind framed as the question it answers.

Q: What does the local fold look like, residue by residue?
A: A 3Di character summarizes, for each residue, the relative orientation of the Cα frame of its nearest spatial neighbor. Because it encodes fold topology rather than chemistry, 3Di alignments detect remote structural similarity that sequence alignment misses.

Q: Which residues are in helices, strands, or loops?
A: Secondary structure is the local, repeating backbone conformation. DSSP classifies it into eight states by reading the hydrogen-bond network: three helix types (H, G, I), two β types (E, B), two non-regular types (T, S), and unstructured coil (-).

Q: How big and how compact is the whole molecule?
A: Three whole-structure scalars: the radius of gyration (RMS distance of Cα from centroid, in Å), the count of Cα–Cα contacts (pairs closer than 8 Å and separated by more than four residues in sequence — i.e. tertiary, not local, contacts), and the bounding-box dimensions. Together they distinguish compact globular folds from extended fibres or disordered chains.

Q: How confident is the AlphaFold model at each residue?
A: For AlphaFold models, the B-factor field carries pLDDT — the model's own estimate of local accuracy on a 0–100 scale. Regions with pLDDT<50 should be treated as essentially unmodeled; they often correspond to intrinsically disordered segments.

Q: What family and function is it annotated with?
A: Functional annotations link the protein to curated databases. InterPro entries identify conserved domains and families by matching the sequence against member-database signatures (Pfam, PROSITE, CDD, …). Gene Ontology (GO) terms describe molecular function, biological process, and cellular component in a controlled vocabulary. CATH places the structure in a hierarchical fold classification (Class/Architecture/Topology/Homologous-superfamily). The organism is the source species.

Q: What known structures does this most resemble?
A: Nearest PDB neighbors are the top structural matches found by Foldseek when searching this structure against the entire Protein Data Bank. Each hit reports a TM-score (0 to 1; >0.5 almost always implies the same fold) and an E-value. These are *structural* homologs — they may share no detectable sequence similarity.

Q: Which residues are buried vs exposed?
A: Solvent-accessible surface area (SASA) is the area in Å² traced out by the centre of a 1.4 Å probe sphere (a water molecule) rolled over the protein's van der Waals surface (Shrake–Rupley / Lee–Richards construction). Buried residues have near-zero SASA; fully exposed residues can exceed 200 Å². The total SASA scales roughly with the number of surface residues.

Q: What are the backbone torsion angles?
A: φ (phi) and ψ (psi) are the two rotatable backbone dihedrals per residue: φ is the C(i-1)–N–Cα–C torsion, ψ is the N–Cα–C–N(i+1) torsion, both in degrees on (−180°, 180°]. α-helical residues cluster near (−60°, −45°); β-strand residues near (−120°, +130°). A Ramachandran plot is simply a scatter of (φ, ψ) for every residue.

Q: Are the domains correctly placed relative to each other?
A: Predicted aligned error is AlphaFold's pairwise confidence. Unlike pLDDT (per-residue), PAE is per-residue-pair and captures whether two parts of the structure are correctly placed relative to each other. Units are ångströms of expected positional error.

Q: What if only a Cα trace is available?
A: P-SEA three-state annotation labels each residue as helix, strand, or coil based purely on the geometry of the Cα trace. It serves as a fallback when the full backbone (and thus DSSP) is unavailable.

Q: What is the amino-acid chain?
A: This is the polypeptide sequence — one letter per residue, N-terminus first. Length ranges from a few dozen residues f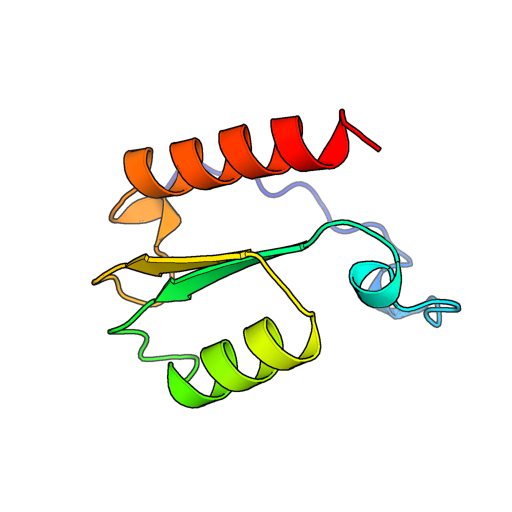or small domains to over a thousand for large multi-domain proteins.

Q: What do the rendered images show?
A: The six renders are orthographic views along the three Cartesian axes in both directions. Representation (cartoon, sticks, or surface) and color scheme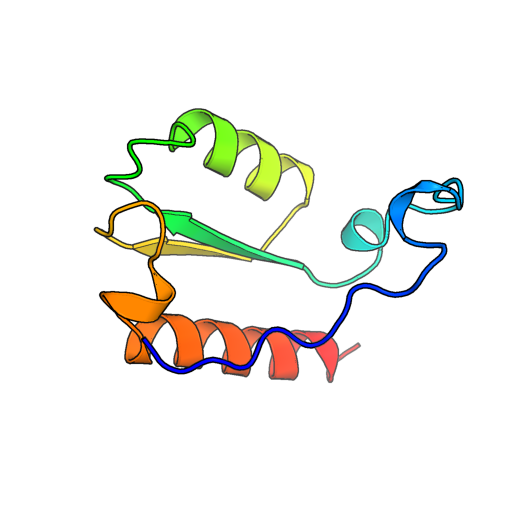 (sequence-rainbow or by-chain) vary across proteins so the training set covers all the common visualization conventions.

Q: What do the diagnostic plots show?
A: Plot images: a contact map (which residues are close in 3D, as an N×N binary image), a Ramachandran scatter (backbone torsion angles, revealing secondary-structure composition at a glance), and — for AlphaFold structures — a PAE heatmap (pairwise prediction confidence).

Q: How mobile is each atom in the crystal?
A: B-factor (Debye–Waller factor) reflects atomic displacement in the crystal lattice. It is an experimental observable (units Å²), not a prediction; low values mean the atom is pinned down, high values mean it moves or is heterogeneous across the crystal.

Q: Where is each backbone atom in 3D?
A: The mmCIF table is the protein's shape written out atom by atom. For each backbone N, Cα, C, and carbonyl O, it records an (x, y, z) coordinate triple in Å plus the residue type, chain letter, and residue number.